Protein AF-A0A6G3XXE6-F1 (afdb_monomer_lite)

Secondary structure (DSSP, 8-state):
-GGGSSTTHHHHHHHHHHHHHHTT-SSSTT-S------STTTTHHHHTT--SS--HHHHHHHHHHHT-------

Structure (mmCIF, N/CA/C/O backbone):
data_AF-A0A6G3XXE6-F1
#
_entry.id   AF-A0A6G3XXE6-F1
#
loop_
_atom_site.group_PDB
_atom_site.id
_atom_site.type_symbol
_atom_site.label_atom_id
_atom_site.label_alt_id
_atom_site.label_comp_id
_atom_site.label_asym_id
_atom_site.label_entity_id
_atom_site.label_seq_id
_atom_site.pdbx_PDB_ins_code
_atom_site.Cartn_x
_atom_site.Cartn_y
_atom_site.Cartn_z
_atom_site.occupancy
_atom_site.B_iso_or_equiv
_atom_site.auth_seq_id
_atom_site.auth_comp_id
_atom_site.auth_asym_id
_atom_site.auth_atom_id
_atom_site.pdbx_PDB_model_num
ATOM 1 N N . MET A 1 1 ? 7.472 4.900 9.099 1.00 82.00 1 MET A N 1
ATOM 2 C CA . MET A 1 1 ? 6.435 5.896 9.426 1.00 82.00 1 MET A CA 1
ATOM 3 C C . MET A 1 1 ? 5.540 5.319 10.522 1.00 82.00 1 MET A C 1
ATOM 5 O O . MET A 1 1 ? 4.505 4.735 10.213 1.00 82.00 1 MET A O 1
ATOM 9 N N . GLY A 1 2 ? 5.967 5.373 11.788 1.00 92.56 2 GLY A N 1
ATOM 10 C CA . GLY A 1 2 ? 5.249 4.717 12.893 1.00 92.56 2 GLY A CA 1
ATOM 11 C C . GLY A 1 2 ? 5.162 3.196 12.710 1.00 92.56 2 GLY A C 1
ATOM 12 O O . GLY A 1 2 ? 6.188 2.528 12.600 1.00 92.56 2 GLY A O 1
ATOM 13 N N . LEU A 1 3 ? 3.940 2.669 12.582 1.00 96.50 3 LEU A N 1
ATOM 14 C CA . LEU A 1 3 ? 3.606 1.232 12.532 1.00 96.50 3 LEU A CA 1
ATOM 15 C C . LEU A 1 3 ? 4.152 0.456 11.314 1.00 96.50 3 LEU A C 1
ATOM 17 O O . LEU A 1 3 ? 3.922 -0.738 11.174 1.00 96.50 3 LEU A O 1
ATOM 21 N N . THR A 1 4 ? 4.825 1.125 10.380 1.00 96.75 4 THR A N 1
ATOM 22 C CA . THR A 1 4 ? 5.196 0.551 9.073 1.00 96.75 4 THR A CA 1
ATOM 23 C C . THR A 1 4 ? 6.641 0.059 8.986 1.00 96.75 4 THR A C 1
ATOM 25 O O . THR A 1 4 ? 6.971 -0.652 8.043 1.00 96.75 4 THR A O 1
ATOM 28 N N . GLN A 1 5 ? 7.514 0.407 9.940 1.00 95.81 5 GLN A N 1
ATOM 29 C CA . GLN A 1 5 ? 8.962 0.140 9.861 1.00 95.81 5 GLN A CA 1
ATOM 30 C C . GLN A 1 5 ? 9.489 -0.607 11.098 1.00 95.81 5 GLN A C 1
ATOM 32 O O . GLN A 1 5 ? 10.366 -0.126 11.807 1.00 95.81 5 GLN A O 1
ATOM 37 N N . HIS A 1 6 ? 8.938 -1.790 11.371 1.00 96.75 6 HIS A N 1
ATOM 38 C CA . HIS A 1 6 ? 9.425 -2.722 12.397 1.00 96.75 6 HIS A CA 1
ATOM 39 C C . HIS A 1 6 ? 9.043 -4.167 12.036 1.00 96.75 6 HIS A C 1
ATOM 41 O O . HIS A 1 6 ? 8.198 -4.388 11.170 1.00 96.75 6 HIS A O 1
ATOM 47 N N . LYS A 1 7 ? 9.632 -5.162 12.718 1.00 97.44 7 LYS A N 1
ATOM 48 C CA . LYS A 1 7 ? 9.460 -6.605 12.422 1.00 97.44 7 LYS A CA 1
ATOM 49 C C . LYS A 1 7 ? 8.008 -7.096 12.426 1.00 97.44 7 LYS A C 1
ATOM 51 O O . LYS A 1 7 ? 7.686 -8.084 11.778 1.00 97.44 7 LYS A O 1
ATOM 56 N N . HIS A 1 8 ? 7.145 -6.412 13.168 1.00 97.62 8 HIS A N 1
ATOM 57 C CA . HIS A 1 8 ? 5.746 -6.785 13.365 1.00 97.62 8 HIS A CA 1
ATOM 58 C C . HIS A 1 8 ? 4.777 -5.826 12.662 1.00 97.62 8 HIS A C 1
ATOM 60 O O . HIS A 1 8 ? 3.598 -5.812 12.991 1.00 97.62 8 HIS A O 1
ATOM 66 N N . SER A 1 9 ? 5.241 -5.024 11.701 1.00 97.81 9 SER A N 1
ATOM 67 C CA . SER A 1 9 ? 4.415 -3.997 11.051 1.00 97.81 9 SER A CA 1
ATOM 68 C C . SER A 1 9 ? 3.150 -4.572 10.412 1.00 97.81 9 SER A C 1
ATOM 70 O O . SER A 1 9 ? 2.045 -4.116 10.692 1.00 97.81 9 SER A O 1
ATOM 72 N N 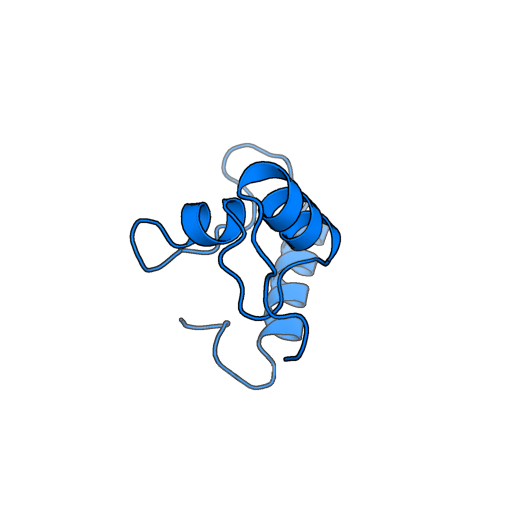. VAL A 1 10 ? 3.296 -5.623 9.604 1.00 97.75 10 VAL A N 1
ATOM 73 C CA . VAL A 1 10 ? 2.177 -6.290 8.923 1.00 97.75 10 VAL A CA 1
ATOM 74 C C . VAL A 1 10 ? 1.135 -6.839 9.911 1.00 97.75 10 VAL A C 1
ATOM 76 O O . VAL A 1 10 ? -0.033 -6.468 9.775 1.00 97.75 10 VAL A O 1
ATOM 79 N N . PRO A 1 11 ? 1.489 -7.667 10.920 1.00 98.25 11 PRO A N 1
ATOM 80 C CA . PRO A 1 11 ? 0.498 -8.137 11.886 1.00 98.25 11 PRO A CA 1
ATOM 81 C C . PRO A 1 11 ? -0.106 -6.996 12.712 1.00 98.25 11 PRO A C 1
ATOM 83 O O . PRO A 1 11 ? -1.308 -7.008 12.942 1.00 98.25 11 PRO A O 1
ATOM 86 N N . THR A 1 12 ? 0.663 -5.971 13.093 1.00 98.06 12 THR A N 1
ATOM 87 C CA . THR A 1 12 ? 0.113 -4.809 13.808 1.00 98.06 12 THR A CA 1
ATOM 88 C C . THR A 1 12 ? -0.927 -4.059 12.971 1.00 98.06 12 THR A C 1
ATOM 90 O O . THR A 1 12 ? -2.006 -3.757 13.474 1.00 98.06 12 THR A O 1
ATOM 93 N N . ILE A 1 13 ? -0.655 -3.797 11.687 1.00 98.00 13 ILE A N 1
ATOM 94 C CA . ILE A 1 13 ? -1.620 -3.153 10.777 1.00 98.00 13 ILE A CA 1
ATOM 95 C C . ILE A 1 13 ? -2.873 -4.021 10.618 1.00 98.00 13 ILE A C 1
ATOM 97 O O . ILE A 1 13 ? -3.987 -3.497 10.623 1.00 98.00 13 ILE A O 1
ATOM 101 N N . ARG A 1 14 ? -2.710 -5.346 10.530 1.00 98.31 14 ARG A N 1
ATOM 102 C CA . ARG A 1 14 ? -3.838 -6.281 10.481 1.00 98.31 14 ARG A CA 1
ATOM 103 C C . ARG A 1 14 ? -4.719 -6.175 11.726 1.00 98.31 14 ARG A C 1
ATOM 105 O O . ARG A 1 14 ? -5.933 -6.103 11.577 1.00 98.31 14 ARG A O 1
ATOM 112 N N . GLU A 1 15 ? -4.143 -6.089 12.925 1.00 98.25 15 GLU A N 1
ATOM 113 C CA . GLU A 1 15 ? -4.941 -5.941 14.151 1.00 98.25 15 GLU A CA 1
ATOM 114 C C . GLU A 1 15 ? -5.673 -4.594 14.234 1.00 98.25 15 GLU A C 1
ATOM 116 O O . GLU A 1 15 ? -6.812 -4.541 14.698 1.00 98.25 15 GLU A O 1
ATOM 121 N N . VAL A 1 16 ? -5.087 -3.515 13.705 1.00 97.69 16 VAL A N 1
ATOM 122 C CA . VAL A 1 16 ? -5.795 -2.229 13.568 1.00 97.69 16 VAL A CA 1
ATOM 123 C C . VAL A 1 16 ? -7.024 -2.379 12.665 1.00 97.69 16 VAL A C 1
ATOM 125 O O . VAL A 1 16 ? -8.108 -1.907 13.012 1.00 97.69 16 VAL A O 1
ATOM 128 N N . VAL A 1 17 ? -6.885 -3.064 11.526 1.00 97.94 17 VAL A N 1
ATOM 129 C CA . VAL A 1 17 ? -8.006 -3.326 10.609 1.00 97.94 17 VAL A CA 1
ATOM 130 C C . VAL A 1 17 ? -9.059 -4.221 11.270 1.00 97.94 17 VAL A C 1
ATOM 132 O O . VAL A 1 17 ? -10.243 -3.890 11.212 1.00 97.94 17 VAL A O 1
ATOM 135 N N . ASN A 1 18 ? -8.650 -5.297 11.951 1.00 98.44 18 ASN A N 1
ATOM 136 C CA . ASN A 1 18 ? -9.551 -6.188 12.690 1.00 98.44 18 ASN A CA 1
ATOM 137 C C . ASN A 1 18 ? -10.383 -5.412 13.715 1.00 98.44 18 ASN A C 1
ATOM 139 O O . ASN A 1 18 ? -11.602 -5.561 13.771 1.00 98.44 18 ASN A O 1
ATOM 143 N N . PHE A 1 19 ? -9.745 -4.538 14.494 1.00 98.12 19 PHE A N 1
ATOM 144 C CA . PHE A 1 19 ? -10.439 -3.714 15.477 1.00 98.12 19 PHE A CA 1
ATOM 145 C C . PHE A 1 19 ? -11.485 -2.794 14.834 1.00 98.12 19 PHE A C 1
ATOM 147 O O . PHE A 1 19 ? -12.613 -2.696 15.320 1.00 98.12 19 PHE A O 1
ATOM 154 N N . LEU A 1 20 ? -11.148 -2.142 13.719 1.00 97.56 20 LEU A N 1
ATOM 155 C CA . LEU A 1 20 ? -12.092 -1.279 13.008 1.00 97.56 20 LEU A CA 1
ATOM 156 C C . LEU A 1 20 ? -13.258 -2.070 12.404 1.00 97.56 20 LEU A C 1
ATOM 158 O O . LEU A 1 20 ? -14.388 -1.586 12.440 1.00 97.56 20 LEU A O 1
ATOM 162 N N . LEU A 1 21 ? -13.014 -3.288 11.916 1.00 98.12 21 LEU A N 1
ATOM 163 C CA . LEU A 1 21 ? -14.069 -4.195 11.460 1.00 98.12 21 LEU A CA 1
ATOM 164 C C . LEU A 1 21 ? -14.999 -4.603 12.611 1.00 98.12 21 LEU A C 1
ATOM 166 O O . LEU A 1 21 ? -16.212 -4.470 12.471 1.00 98.12 21 LEU A O 1
ATOM 170 N N . LEU A 1 22 ? -14.454 -4.999 13.769 1.00 98.19 22 LEU A N 1
ATOM 171 C CA . LEU A 1 22 ? -15.239 -5.356 14.964 1.00 98.19 22 LEU A CA 1
ATOM 172 C C . LEU A 1 22 ? -16.136 -4.210 15.444 1.00 98.19 22 LEU A C 1
ATOM 174 O O . LEU A 1 22 ? -17.227 -4.436 15.959 1.00 98.19 22 LEU A O 1
ATOM 178 N N . ARG A 1 23 ? -15.683 -2.966 15.275 1.00 97.44 23 ARG A N 1
ATOM 179 C CA . ARG A 1 23 ? -16.438 -1.764 15.647 1.00 97.44 23 ARG A CA 1
ATOM 180 C C . ARG A 1 23 ? -17.430 -1.303 14.578 1.00 97.44 23 ARG A C 1
ATOM 182 O O . ARG A 1 23 ? -18.160 -0.349 14.833 1.00 97.44 23 ARG A O 1
ATOM 189 N N . GLY A 1 24 ? -17.459 -1.936 13.402 1.00 97.06 24 GLY A N 1
ATOM 190 C CA . GLY A 1 24 ? -18.279 -1.492 12.272 1.00 97.06 24 GLY A CA 1
ATOM 191 C C . GLY A 1 24 ? -17.813 -0.160 11.670 1.00 97.06 24 GLY A C 1
ATOM 192 O O . GLY A 1 24 ? -18.610 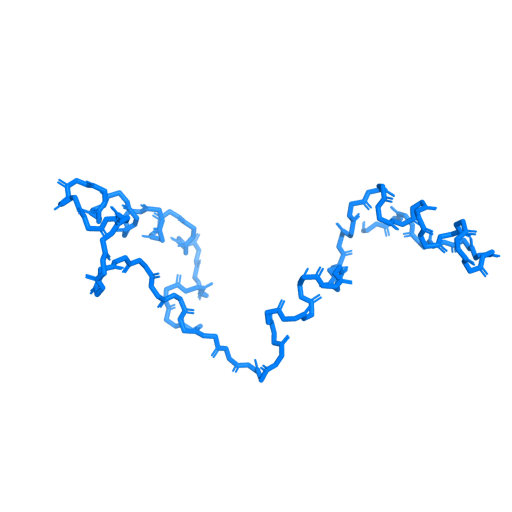0.574 11.090 1.00 97.06 24 GLY A O 1
ATOM 193 N N . ASN A 1 25 ? -16.526 0.171 11.808 1.00 97.44 25 ASN A N 1
ATOM 194 C CA . ASN A 1 25 ? -15.925 1.430 11.358 1.00 97.44 25 ASN A CA 1
ATOM 195 C C . ASN A 1 25 ? -15.436 1.380 9.898 1.00 97.44 25 ASN A C 1
ATOM 197 O O . ASN A 1 25 ? -14.595 2.185 9.509 1.00 97.44 25 ASN A O 1
ATOM 201 N N . ILE A 1 26 ? -15.915 0.443 9.081 1.00 97.50 26 ILE A N 1
ATOM 202 C CA . ILE A 1 26 ? -15.544 0.308 7.665 1.00 97.50 26 ILE A CA 1
ATOM 203 C C . ILE A 1 26 ? -16.800 0.494 6.808 1.00 97.50 26 ILE A C 1
ATOM 205 O O . ILE A 1 26 ? -17.862 -0.017 7.150 1.00 97.50 26 ILE A O 1
ATOM 209 N N . GLY A 1 27 ? -16.683 1.235 5.700 1.00 95.69 27 GLY A N 1
ATOM 210 C CA . GLY A 1 27 ? -17.796 1.474 4.770 1.00 95.69 27 GLY A CA 1
ATOM 211 C C . GLY A 1 27 ? -18.765 2.587 5.189 1.00 95.69 27 GLY A C 1
ATOM 212 O O . GLY A 1 27 ? -19.884 2.640 4.688 1.00 95.69 27 GLY A O 1
ATOM 213 N N . ARG A 1 28 ? -18.356 3.479 6.103 1.00 94.06 28 ARG A N 1
ATOM 214 C CA . ARG A 1 28 ? -19.168 4.608 6.584 1.00 94.06 28 ARG A CA 1
ATOM 215 C C . ARG A 1 28 ? -18.435 5.945 6.412 1.00 94.06 28 ARG A C 1
ATOM 217 O O . ARG A 1 28 ? -17.228 5.986 6.652 1.00 94.06 28 ARG A O 1
ATOM 224 N N . PRO A 1 29 ? -19.135 7.044 6.072 1.00 95.56 29 PRO A N 1
ATOM 225 C CA . PRO A 1 29 ? -18.530 8.374 6.017 1.00 95.56 29 PRO A CA 1
ATOM 226 C C . PRO A 1 29 ? -17.860 8.759 7.342 1.00 95.56 29 PRO A C 1
ATOM 228 O O . PRO A 1 29 ? -18.434 8.555 8.412 1.00 95.56 29 PRO A O 1
ATOM 231 N N . GLY A 1 30 ? -16.645 9.306 7.264 1.00 94.56 30 GLY A N 1
ATOM 232 C CA . GLY A 1 30 ? -15.864 9.723 8.436 1.00 94.56 30 GLY A CA 1
ATOM 233 C C . GLY A 1 30 ? -15.235 8.583 9.248 1.00 94.56 30 GLY A C 1
ATOM 234 O O . GLY A 1 30 ? -14.618 8.854 10.274 1.00 94.56 30 GLY A O 1
ATOM 235 N N . ALA A 1 31 ? -15.366 7.328 8.810 1.00 96.06 31 ALA A N 1
ATOM 236 C CA . ALA A 1 31 ? -14.743 6.168 9.440 1.00 96.06 31 ALA A CA 1
ATOM 237 C C . ALA A 1 31 ? -13.741 5.483 8.493 1.00 96.06 31 ALA A C 1
ATOM 239 O O . ALA A 1 31 ? -13.702 5.757 7.293 1.00 96.06 31 ALA A O 1
ATOM 240 N N . GLY A 1 32 ? -12.943 4.566 9.038 1.00 95.88 32 GLY A N 1
ATOM 241 C CA . GLY A 1 32 ? -12.057 3.686 8.280 1.00 95.88 32 GLY A CA 1
ATOM 242 C C . GLY A 1 32 ? -10.578 3.868 8.587 1.00 95.88 32 GLY A C 1
ATOM 243 O O . GLY A 1 32 ? -10.180 4.647 9.453 1.00 95.88 32 GLY A O 1
ATOM 244 N N . VAL A 1 33 ? -9.751 3.104 7.874 1.00 95.81 33 VAL A N 1
ATOM 245 C CA . VAL A 1 33 ? -8.296 3.272 7.910 1.00 95.81 33 VAL A CA 1
ATOM 246 C C . VAL A 1 33 ? -7.878 4.425 7.004 1.00 95.81 33 VAL A C 1
ATOM 248 O O . VAL A 1 33 ? -8.276 4.484 5.845 1.00 95.81 33 VAL A O 1
ATOM 251 N N . CYS A 1 34 ? -7.024 5.309 7.516 1.00 95.06 34 CYS A N 1
ATOM 252 C CA . CYS A 1 34 ? -6.394 6.370 6.735 1.00 95.06 34 CYS A CA 1
ATOM 253 C C . CYS A 1 34 ? -4.866 6.245 6.848 1.00 95.06 34 CYS A C 1
ATOM 255 O O . CYS A 1 34 ? -4.259 6.831 7.749 1.00 95.06 34 CYS A O 1
ATOM 257 N N . PRO A 1 35 ? -4.216 5.424 6.001 1.00 95.31 35 PRO A N 1
ATOM 258 C CA . PRO A 1 35 ? -2.764 5.338 5.995 1.00 95.31 35 PRO A CA 1
ATOM 259 C C . PRO A 1 35 ? -2.191 6.636 5.421 1.00 95.31 35 PRO A C 1
ATOM 261 O O . PRO A 1 35 ? -2.222 6.837 4.210 1.00 95.31 35 PRO A O 1
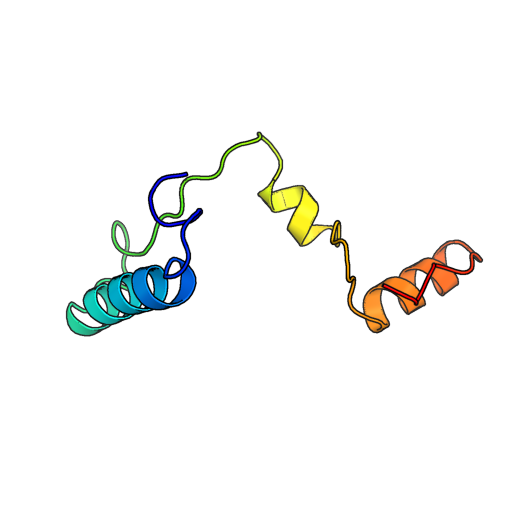ATOM 264 N N . VAL A 1 36 ? -1.658 7.509 6.280 1.00 94.38 36 VAL A N 1
ATOM 265 C CA . VAL A 1 36 ? -1.018 8.760 5.847 1.00 94.38 36 VAL A CA 1
ATOM 266 C C . VAL A 1 36 ? 0.179 8.433 4.967 1.00 94.38 36 VAL A C 1
ATOM 268 O O . VAL A 1 36 ? 1.054 7.644 5.333 1.00 94.38 36 VAL A O 1
ATOM 271 N N . ARG A 1 37 ? 0.199 9.031 3.781 1.00 94.38 37 ARG A N 1
ATOM 272 C CA . ARG A 1 37 ? 1.215 8.778 2.768 1.00 94.38 37 ARG A CA 1
ATOM 273 C C . ARG A 1 37 ? 2.255 9.892 2.783 1.00 94.38 37 ARG A C 1
ATOM 275 O O . ARG A 1 37 ? 1.955 11.013 3.169 1.00 94.38 37 ARG A O 1
ATOM 282 N N . GLY A 1 38 ? 3.489 9.533 2.430 1.00 90.94 38 GLY A N 1
ATOM 283 C CA . GLY A 1 38 ? 4.640 10.438 2.458 1.00 90.94 38 GLY A CA 1
ATOM 284 C C . GLY A 1 38 ? 4.722 11.311 1.208 1.00 90.94 38 GLY A C 1
ATOM 285 O O . GLY A 1 38 ? 4.003 12.294 1.089 1.00 90.94 38 GLY A O 1
ATOM 286 N N . HIS A 1 39 ? 5.616 10.956 0.280 1.00 94.50 39 HIS A N 1
ATOM 287 C CA . HIS A 1 39 ? 5.837 11.719 -0.951 1.00 94.50 39 HIS A CA 1
ATOM 288 C C . HIS A 1 39 ? 4.545 11.982 -1.732 1.00 94.50 39 HIS A C 1
ATOM 290 O O . HIS A 1 39 ? 3.650 11.134 -1.782 1.00 94.50 39 HIS A O 1
ATOM 296 N N . SER A 1 40 ? 4.517 13.137 -2.396 1.00 92.75 40 SER A N 1
ATOM 297 C CA . SER A 1 40 ? 3.360 13.696 -3.101 1.00 92.75 40 SER A CA 1
ATOM 298 C C . SER A 1 40 ? 2.657 12.716 -4.044 1.00 92.75 40 SER A C 1
ATOM 300 O O . SER A 1 40 ? 1.433 12.728 -4.106 1.00 92.75 40 SER A O 1
ATOM 302 N N . ASN A 1 41 ? 3.396 11.840 -4.734 1.00 95.12 41 ASN A N 1
ATOM 303 C CA . ASN A 1 41 ? 2.833 10.906 -5.713 1.00 95.12 41 ASN A CA 1
ATOM 304 C C . ASN A 1 41 ? 3.043 9.424 -5.373 1.00 95.12 41 ASN A C 1
ATOM 306 O O . ASN A 1 41 ? 2.823 8.560 -6.214 1.00 95.12 41 ASN A O 1
ATOM 310 N N . VAL A 1 42 ? 3.381 9.069 -4.127 1.00 94.94 42 VAL A N 1
ATOM 311 C CA . VAL A 1 42 ? 3.673 7.657 -3.787 1.00 94.94 42 VAL A CA 1
ATOM 312 C C . VAL A 1 42 ? 2.444 6.732 -3.895 1.00 94.94 42 VAL A C 1
ATOM 314 O O . VAL A 1 42 ? 2.526 5.537 -3.622 1.00 94.94 42 VAL A O 1
ATOM 317 N N . GLN A 1 43 ? 1.255 7.268 -4.193 1.00 94.38 43 GLN A N 1
ATOM 318 C CA . GLN A 1 43 ? 0.056 6.490 -4.537 1.00 94.38 43 GLN A CA 1
ATOM 319 C C . GLN A 1 43 ? 0.022 6.290 -6.044 1.00 94.38 43 GLN A C 1
ATOM 321 O O . GLN A 1 43 ? -0.054 5.148 -6.482 1.00 94.38 43 GLN A O 1
ATOM 326 N N . GLY A 1 44 ? 0.151 7.385 -6.803 1.00 95.94 44 GLY A N 1
ATOM 327 C CA . GLY A 1 44 ? 0.224 7.363 -8.258 1.00 95.94 44 GLY A CA 1
ATOM 328 C C . GLY A 1 44 ? 1.322 6.434 -8.758 1.00 95.94 44 GLY A C 1
ATOM 329 O O . GLY A 1 44 ? 1.040 5.584 -9.588 1.00 95.94 44 GLY A O 1
ATOM 330 N N . ASP A 1 45 ? 2.518 6.484 -8.172 1.00 94.88 45 ASP A N 1
ATOM 331 C CA . ASP A 1 45 ? 3.632 5.607 -8.548 1.00 94.88 45 ASP A CA 1
ATOM 332 C C . ASP A 1 45 ? 3.236 4.124 -8.497 1.00 94.88 45 ASP A C 1
ATOM 334 O O . ASP A 1 45 ? 3.444 3.373 -9.447 1.00 94.88 45 ASP A O 1
ATOM 338 N N . ARG A 1 46 ? 2.597 3.699 -7.399 1.00 92.19 46 ARG A N 1
ATOM 339 C CA . ARG A 1 46 ? 2.160 2.305 -7.232 1.00 92.19 46 ARG A CA 1
ATOM 340 C C . ARG A 1 46 ? 0.990 1.958 -8.150 1.00 92.19 46 ARG A C 1
ATOM 342 O O . ARG A 1 46 ? 0.956 0.845 -8.662 1.00 92.19 46 ARG A O 1
ATOM 349 N N . THR A 1 47 ? 0.074 2.896 -8.391 1.00 91.69 47 THR A N 1
ATOM 350 C CA . THR A 1 47 ? -1.021 2.730 -9.361 1.00 91.69 47 THR A CA 1
ATOM 351 C C . THR A 1 47 ? -0.491 2.546 -10.783 1.00 91.69 47 THR A C 1
ATOM 353 O O . THR A 1 47 ? -1.015 1.723 -11.525 1.00 91.69 47 THR A O 1
ATOM 356 N N . MET A 1 48 ? 0.579 3.255 -11.144 1.00 91.50 48 MET A N 1
ATOM 357 C CA . MET A 1 48 ? 1.209 3.194 -12.467 1.00 91.50 48 MET A CA 1
ATOM 358 C C . MET A 1 48 ? 2.226 2.049 -12.604 1.00 91.50 48 MET A C 1
ATOM 360 O O . MET A 1 48 ? 2.997 2.021 -13.559 1.00 91.50 48 MET A O 1
ATOM 364 N N . GLY A 1 49 ? 2.251 1.101 -11.662 1.00 89.00 49 GLY A N 1
ATOM 365 C CA . GLY A 1 49 ? 3.091 -0.094 -11.755 1.00 89.00 49 GLY A CA 1
ATOM 366 C C . GLY A 1 49 ? 4.557 0.109 -11.366 1.00 89.00 49 GLY A C 1
ATOM 367 O O . GLY A 1 49 ? 5.364 -0.792 -11.593 1.00 89.00 49 GLY A O 1
ATOM 368 N N . ILE A 1 50 ? 4.922 1.237 -10.739 1.00 91.06 50 ILE A N 1
ATOM 369 C CA . ILE A 1 50 ? 6.277 1.451 -10.211 1.00 91.06 50 ILE A CA 1
ATOM 370 C C . ILE A 1 50 ? 6.474 0.545 -8.992 1.00 91.06 50 ILE A C 1
ATOM 372 O O . ILE A 1 50 ? 6.050 0.832 -7.866 1.00 91.06 50 ILE A O 1
ATOM 376 N N . PHE A 1 51 ? 7.107 -0.594 -9.229 1.00 90.31 51 PHE A N 1
ATOM 377 C CA . PHE A 1 51 ? 7.347 -1.639 -8.248 1.00 90.31 51 PHE A CA 1
ATOM 378 C C . PHE A 1 51 ? 8.625 -2.386 -8.608 1.00 90.31 51 PHE A C 1
ATOM 380 O O . PHE A 1 51 ? 8.933 -2.562 -9.778 1.00 90.31 51 PHE A O 1
ATOM 387 N N . GLU A 1 52 ? 9.381 -2.825 -7.607 1.00 89.06 52 GLU A N 1
ATOM 388 C CA . GLU A 1 52 ? 10.608 -3.590 -7.823 1.00 89.06 52 GLU A CA 1
ATOM 389 C C . GLU A 1 52 ? 10.334 -4.994 -8.385 1.00 89.06 52 GLU A C 1
ATOM 391 O O . GLU A 1 52 ? 11.215 -5.596 -8.994 1.00 89.06 52 GLU A O 1
ATOM 396 N N . ARG A 1 53 ? 9.106 -5.505 -8.206 1.00 90.94 53 ARG A N 1
ATOM 397 C CA . ARG A 1 53 ? 8.665 -6.820 -8.692 1.00 90.94 53 ARG A CA 1
ATOM 398 C C . ARG A 1 53 ? 7.343 -6.763 -9.472 1.00 90.94 53 ARG A C 1
ATOM 400 O O . ARG A 1 53 ? 6.365 -7.366 -9.023 1.00 90.94 53 ARG A O 1
AT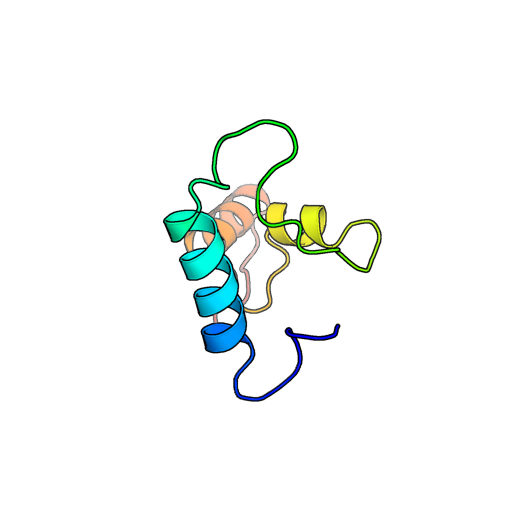OM 407 N N . PRO A 1 54 ? 7.251 -6.012 -10.589 1.00 91.94 54 PRO A N 1
ATOM 408 C CA . PRO A 1 54 ? 5.990 -5.820 -11.302 1.00 91.94 54 PRO A CA 1
ATOM 409 C C . PRO A 1 54 ? 5.354 -7.150 -11.710 1.00 91.94 54 PRO A C 1
ATOM 411 O O . PRO A 1 54 ? 6.045 -8.128 -11.993 1.00 91.94 54 PRO A O 1
ATOM 414 N N . ALA A 1 55 ? 4.022 -7.189 -11.754 1.00 91.94 55 ALA A N 1
ATOM 415 C CA . ALA A 1 55 ? 3.316 -8.387 -12.191 1.00 91.94 55 ALA A CA 1
ATOM 416 C C . ALA A 1 55 ? 3.703 -8.737 -13.644 1.00 91.94 55 ALA A C 1
ATOM 418 O O . ALA A 1 55 ? 3.786 -7.823 -14.469 1.00 91.94 55 ALA A O 1
ATOM 419 N N . PRO A 1 56 ? 3.862 -10.029 -13.999 1.00 94.25 56 PRO A N 1
ATOM 420 C CA . PRO A 1 56 ? 4.236 -10.434 -15.357 1.00 94.25 56 PRO A CA 1
ATOM 421 C C . PRO A 1 56 ? 3.342 -9.823 -16.441 1.00 94.25 56 PRO A C 1
ATOM 423 O O . PRO A 1 56 ? 3.850 -9.276 -17.410 1.00 94.25 56 PRO A O 1
ATOM 426 N N . ALA A 1 57 ? 2.027 -9.789 -16.206 1.00 94.81 57 ALA A N 1
ATOM 427 C CA . ALA A 1 57 ? 1.059 -9.216 -17.140 1.00 94.81 57 ALA A CA 1
ATOM 428 C C . ALA A 1 57 ? 1.294 -7.723 -17.444 1.00 94.81 57 ALA A C 1
ATOM 430 O O . ALA A 1 57 ? 1.018 -7.272 -18.552 1.00 94.81 57 ALA A O 1
ATOM 431 N N . PHE A 1 58 ? 1.803 -6.949 -16.479 1.00 94.12 58 PHE A N 1
ATOM 432 C CA . PHE A 1 58 ? 2.133 -5.539 -16.699 1.00 94.12 58 PHE A CA 1
ATOM 433 C C . PHE A 1 58 ? 3.367 -5.394 -17.593 1.00 94.12 58 PHE A C 1
ATOM 435 O O . PHE A 1 58 ? 3.365 -4.602 -18.530 1.00 94.12 58 PHE A O 1
ATOM 442 N N . LEU A 1 59 ? 4.396 -6.201 -17.335 1.00 95.12 59 LEU A N 1
ATOM 443 C CA . LEU A 1 59 ? 5.612 -6.222 -18.144 1.00 95.12 59 LEU A CA 1
ATOM 444 C C . LEU A 1 59 ? 5.332 -6.712 -19.575 1.00 95.12 59 LEU A C 1
ATOM 446 O O . LEU A 1 59 ? 5.874 -6.160 -20.523 1.00 95.12 59 LEU A O 1
ATOM 450 N N . ASP A 1 60 ? 4.436 -7.686 -19.753 1.00 96.50 60 ASP A N 1
ATOM 451 C CA . ASP A 1 60 ? 4.023 -8.163 -21.081 1.00 96.50 60 ASP A CA 1
ATOM 452 C C . ASP A 1 60 ? 3.291 -7.076 -21.878 1.00 96.50 60 ASP A C 1
ATOM 454 O O . ASP A 1 60 ? 3.500 -6.931 -23.082 1.00 96.50 60 ASP A O 1
ATOM 458 N N . ALA A 1 61 ? 2.451 -6.282 -21.207 1.00 95.75 61 ALA A N 1
ATOM 459 C CA . ALA A 1 61 ? 1.788 -5.140 -21.825 1.00 95.75 61 ALA A CA 1
ATOM 460 C C . ALA A 1 61 ? 2.787 -4.041 -22.224 1.00 95.75 61 ALA A C 1
ATOM 462 O O . ALA A 1 61 ? 2.668 -3.491 -23.316 1.00 95.75 61 ALA A O 1
ATOM 463 N N . LEU A 1 62 ? 3.785 -3.756 -21.379 1.00 95.62 62 LEU A N 1
ATOM 464 C CA . LEU A 1 62 ? 4.855 -2.800 -21.686 1.00 95.62 62 LEU A CA 1
ATOM 465 C C . LEU A 1 62 ? 5.685 -3.237 -22.897 1.00 95.62 62 LEU A C 1
ATOM 467 O O . LEU A 1 62 ? 5.896 -2.443 -23.812 1.00 95.62 62 LEU A O 1
ATOM 471 N N . ASP A 1 63 ? 6.119 -4.497 -22.918 1.00 97.25 63 ASP A N 1
ATOM 472 C CA . ASP A 1 63 ? 6.903 -5.060 -24.020 1.00 97.25 63 ASP A CA 1
ATOM 473 C C . ASP A 1 63 ? 6.125 -4.987 -25.338 1.00 97.25 63 ASP A C 1
ATOM 475 O O . ASP A 1 63 ? 6.675 -4.596 -26.367 1.00 97.25 63 ASP A O 1
ATOM 479 N N . LYS A 1 64 ? 4.821 -5.290 -25.298 1.00 98.06 64 LYS A N 1
ATOM 480 C CA . LYS A 1 64 ? 3.934 -5.202 -26.461 1.00 98.06 64 LYS A CA 1
ATO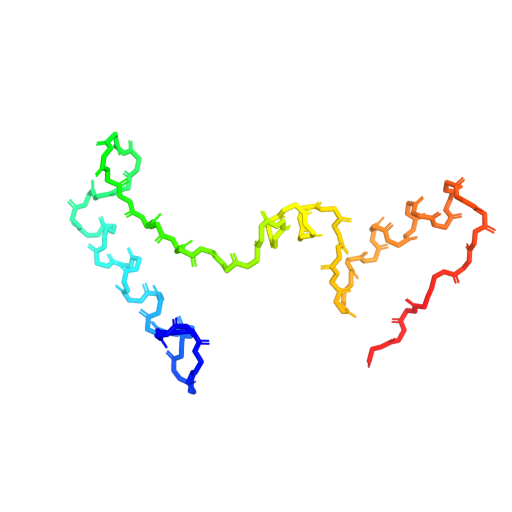M 481 C C . LYS A 1 64 ? 3.752 -3.769 -26.966 1.00 98.06 64 LYS A C 1
ATOM 483 O O . LYS A 1 64 ? 3.770 -3.564 -28.176 1.00 98.06 64 LYS A O 1
ATOM 488 N N . GLU A 1 65 ? 3.534 -2.810 -26.071 1.00 97.69 65 GLU A N 1
ATOM 489 C CA . GLU A 1 65 ? 3.252 -1.417 -26.441 1.00 97.69 65 GLU A CA 1
ATOM 490 C C . GLU A 1 65 ? 4.492 -0.716 -27.004 1.00 97.69 65 GLU A C 1
ATOM 492 O O . GLU A 1 65 ? 4.420 -0.020 -28.014 1.00 97.69 65 GLU A O 1
ATOM 497 N N . PHE A 1 66 ? 5.645 -0.922 -26.366 1.00 97.19 66 PHE A N 1
ATOM 498 C CA . PHE A 1 66 ? 6.868 -0.188 -26.690 1.00 97.19 66 PHE A CA 1
ATOM 499 C C . PHE A 1 66 ? 7.868 -0.991 -27.529 1.00 97.19 66 PHE A C 1
ATOM 501 O O . PHE A 1 66 ? 8.901 -0.450 -27.920 1.00 97.19 66 PHE A O 1
ATOM 508 N N . GLY A 1 67 ? 7.593 -2.270 -27.807 1.00 97.38 67 GLY A N 1
ATOM 509 C CA . GLY A 1 67 ? 8.497 -3.145 -28.559 1.00 97.38 67 GLY A CA 1
ATOM 510 C C . GLY A 1 67 ? 9.818 -3.419 -27.832 1.00 97.38 67 GLY A C 1
ATOM 511 O O . GLY A 1 67 ? 10.849 -3.599 -28.478 1.00 97.38 67 GLY A O 1
ATOM 512 N N . ILE A 1 68 ? 9.802 -3.403 -26.497 1.00 96.94 68 ILE A N 1
ATOM 513 C CA . ILE A 1 68 ? 10.980 -3.620 -25.645 1.00 96.94 68 ILE A CA 1
ATOM 514 C C . ILE A 1 68 ? 10.982 -5.025 -25.029 1.00 96.94 68 ILE A C 1
ATOM 516 O O . ILE A 1 68 ? 10.036 -5.792 -25.181 1.00 96.94 68 ILE A O 1
ATOM 520 N N . THR A 1 69 ? 12.060 -5.373 -24.324 1.00 96.19 69 THR A N 1
ATOM 521 C CA . THR A 1 69 ? 12.121 -6.567 -23.470 1.00 96.19 69 THR A CA 1
ATOM 522 C C . THR A 1 69 ? 12.441 -6.145 -22.042 1.00 96.19 69 THR A C 1
ATOM 524 O O . THR A 1 69 ? 13.571 -5.762 -21.732 1.00 96.19 69 THR A O 1
ATOM 527 N N . SER A 1 70 ? 11.438 -6.200 -21.172 1.00 94.19 70 SER A N 1
ATOM 528 C CA . SER A 1 70 ? 11.563 -5.788 -19.776 1.00 94.19 70 SER A CA 1
ATOM 529 C C . SER A 1 70 ? 12.299 -6.840 -18.926 1.00 94.19 70 SER A C 1
ATOM 531 O O . SER A 1 70 ? 12.080 -8.041 -19.125 1.00 94.19 70 SER A O 1
ATOM 533 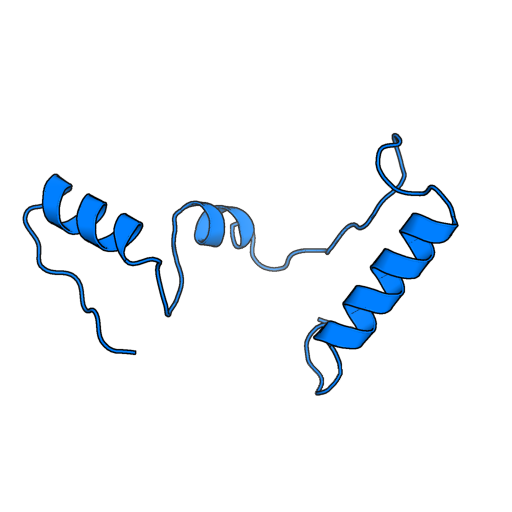N N . PRO A 1 71 ? 13.125 -6.443 -17.934 1.00 92.25 71 PRO A N 1
ATOM 534 C CA . PRO A 1 71 ? 13.784 -7.377 -17.016 1.00 92.25 71 PRO A CA 1
ATOM 535 C C . PRO A 1 71 ? 12.778 -8.214 -16.217 1.00 92.25 71 PRO A C 1
ATOM 537 O O . PRO A 1 71 ? 11.806 -7.679 -15.686 1.00 92.25 71 PRO A O 1
ATOM 540 N N . ARG A 1 72 ? 13.021 -9.527 -16.108 1.00 91.56 72 ARG A N 1
ATOM 541 C CA . ARG A 1 72 ? 12.108 -10.476 -15.432 1.00 91.56 72 ARG A CA 1
ATOM 542 C C . ARG A 1 72 ? 12.685 -11.130 -14.171 1.00 91.56 72 ARG A C 1
ATOM 544 O O . ARG A 1 72 ? 11.947 -11.764 -13.423 1.00 91.56 72 ARG A O 1
ATOM 551 N N . HIS A 1 73 ? 13.991 -11.001 -13.942 1.00 89.81 73 HIS A N 1
ATOM 552 C CA . HIS A 1 73 ? 14.659 -11.510 -12.744 1.00 89.81 73 HIS A CA 1
ATOM 553 C C . HIS A 1 73 ? 14.699 -10.429 -11.659 1.00 89.81 73 HIS A C 1
ATOM 555 O O . HIS A 1 73 ? 14.893 -9.254 -11.971 1.00 89.81 73 HIS A O 1
ATOM 561 N N . HIS A 1 74 ? 14.519 -10.840 -10.403 1.00 81.69 74 HIS A N 1
ATOM 562 C CA . HIS A 1 74 ? 14.490 -9.976 -9.222 1.00 81.69 74 HIS A CA 1
ATOM 563 C C . HIS A 1 74 ? 15.494 -10.452 -8.182 1.00 81.69 74 HIS A C 1
ATOM 565 O O . HIS A 1 74 ? 15.618 -11.692 -8.038 1.00 81.69 74 HIS A O 1
#

Radius of gyration: 17.49 Å; chains: 1; bounding box: 34×25×44 Å

Organism: NCBI:txid2706086

Sequence (74 aa):
MGLTQHKHSVPTIREVVNFLLLRGNIGRPGAGVCPVRGHSNVQGDRTMGIFERPAPAFLDALDKEFGITSPRHH

pLDDT: mean 94.91, std 3.32, range [81.69, 98.44]

Foldseek 3Di:
DPLCPDPCSVVVVVVVQVVCVVVVQPPDPPGDDDDDDDDPCPVVCVVLQVDPQGDPVSQVVVCVVPVDHDDHDD